Protein AF-A0A0G1EKF3-F1 (afdb_monomer_lite)

pLDDT: mean 70.72, std 18.07, range [35.22, 93.19]

Structure (mmCIF, N/CA/C/O backbone):
data_AF-A0A0G1EKF3-F1
#
_entry.id   AF-A0A0G1EKF3-F1
#
loop_
_atom_site.group_PDB
_atom_site.id
_atom_site.type_symbol
_atom_site.label_atom_id
_atom_site.label_alt_id
_atom_site.label_comp_id
_atom_site.label_asym_id
_atom_site.label_entity_id
_atom_site.label_seq_id
_atom_site.pdbx_PDB_ins_code
_atom_site.Cartn_x
_atom_site.Cartn_y
_atom_site.Cartn_z
_atom_site.occupancy
_atom_site.B_iso_or_equiv
_atom_site.auth_seq_id
_atom_site.auth_comp_id
_atom_site.auth_asym_id
_atom_site.auth_atom_id
_atom_site.pdbx_PDB_model_num
ATOM 1 N N . MET A 1 1 ? 22.898 10.299 2.313 1.00 40.16 1 MET A N 1
ATOM 2 C CA . MET A 1 1 ? 21.847 10.109 3.339 1.00 40.16 1 MET A CA 1
ATOM 3 C C . MET A 1 1 ? 21.993 8.719 3.928 1.00 40.16 1 MET A C 1
ATOM 5 O O . MET A 1 1 ? 22.080 7.746 3.192 1.00 40.16 1 MET A O 1
ATOM 9 N N . ASN A 1 2 ? 22.182 8.671 5.242 1.00 36.38 2 ASN A N 1
ATOM 10 C CA . ASN A 1 2 ? 22.815 7.573 5.966 1.00 36.38 2 ASN A CA 1
ATOM 11 C C . ASN A 1 2 ? 21.940 6.315 6.005 1.00 36.38 2 ASN A C 1
ATOM 13 O O . ASN A 1 2 ? 20.879 6.329 6.623 1.00 36.38 2 ASN A O 1
ATOM 17 N N . LYS A 1 3 ? 22.432 5.205 5.434 1.00 37.41 3 LYS A N 1
ATOM 18 C CA . LYS A 1 3 ? 21.841 3.854 5.554 1.00 37.41 3 LYS A CA 1
ATOM 19 C C . LYS A 1 3 ? 21.518 3.480 7.011 1.00 37.41 3 LYS A C 1
ATOM 21 O O . LYS A 1 3 ? 20.539 2.792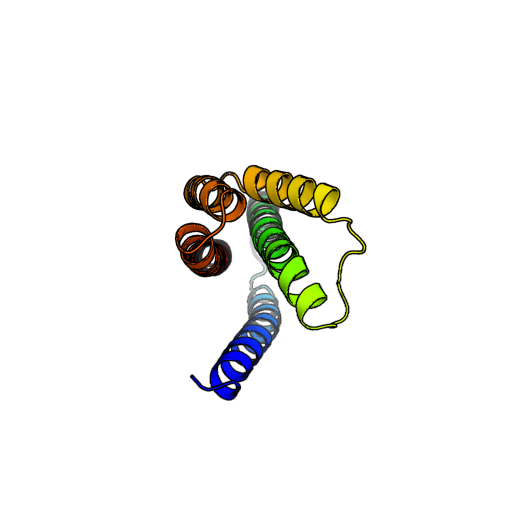 7.274 1.00 37.41 3 LYS A O 1
ATOM 26 N N . ASN A 1 4 ? 22.277 4.031 7.957 1.00 47.41 4 ASN A N 1
ATOM 27 C CA . ASN A 1 4 ? 22.088 3.836 9.393 1.00 47.41 4 ASN A CA 1
ATOM 28 C C . ASN A 1 4 ? 20.788 4.465 9.934 1.00 47.41 4 ASN A C 1
ATOM 30 O O . ASN A 1 4 ? 20.247 3.970 10.915 1.00 47.41 4 ASN A O 1
ATOM 34 N N . VAL A 1 5 ? 20.257 5.517 9.298 1.00 48.16 5 VAL A N 1
ATOM 35 C CA . VAL A 1 5 ? 19.012 6.182 9.732 1.00 48.16 5 VAL A CA 1
ATOM 36 C C . VAL A 1 5 ? 17.792 5.337 9.368 1.00 48.16 5 VAL A C 1
ATOM 38 O O . VAL A 1 5 ? 16.891 5.184 10.184 1.00 48.16 5 VAL A O 1
ATOM 41 N N . ILE A 1 6 ? 17.786 4.722 8.183 1.00 50.56 6 ILE A N 1
ATOM 42 C CA . ILE A 1 6 ? 16.678 3.866 7.728 1.00 50.56 6 ILE A CA 1
ATOM 43 C C . ILE A 1 6 ? 16.571 2.614 8.611 1.00 50.56 6 ILE A C 1
ATOM 45 O O . ILE A 1 6 ? 15.479 2.236 9.028 1.00 50.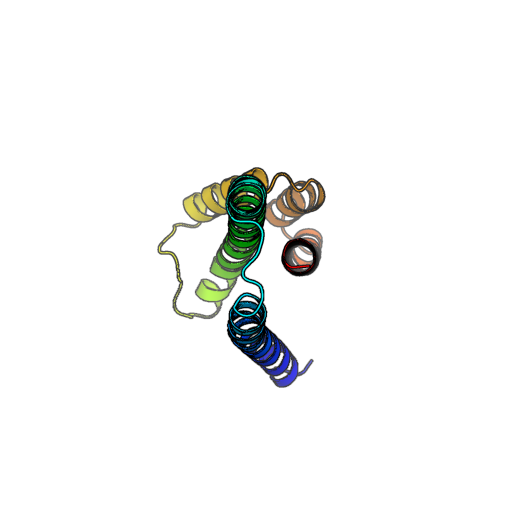56 6 ILE A O 1
ATOM 49 N N . ILE A 1 7 ? 17.713 2.013 8.959 1.00 49.78 7 ILE A N 1
ATOM 50 C CA . ILE A 1 7 ? 17.769 0.856 9.863 1.00 49.78 7 ILE A CA 1
ATOM 51 C C . ILE A 1 7 ? 17.296 1.242 11.272 1.00 49.78 7 ILE A C 1
ATOM 53 O O . ILE A 1 7 ? 16.515 0.508 11.870 1.00 49.78 7 ILE A O 1
ATOM 57 N N . ALA A 1 8 ? 17.696 2.411 11.785 1.00 45.53 8 ALA A N 1
ATOM 58 C CA . ALA A 1 8 ? 17.244 2.890 13.092 1.00 45.53 8 ALA A CA 1
ATOM 59 C C . ALA A 1 8 ? 15.719 3.094 13.146 1.00 45.53 8 ALA A C 1
ATOM 61 O O . ALA A 1 8 ? 15.086 2.696 14.121 1.00 45.53 8 ALA A O 1
ATOM 62 N N . VAL A 1 9 ? 15.112 3.639 12.086 1.00 50.00 9 VAL A N 1
ATOM 63 C CA . VAL A 1 9 ? 13.652 3.823 12.003 1.00 50.00 9 VAL A CA 1
ATOM 64 C C . VAL A 1 9 ? 12.918 2.477 11.977 1.00 50.00 9 VAL A C 1
ATOM 66 O O . VAL A 1 9 ? 11.937 2.299 12.698 1.00 50.00 9 VAL A O 1
ATOM 69 N N . LEU A 1 10 ? 13.424 1.502 11.214 1.00 51.00 10 LEU A N 1
ATOM 70 C CA . LEU A 1 10 ? 12.862 0.147 11.151 1.00 51.00 10 LEU A CA 1
ATOM 71 C C . LEU A 1 10 ? 12.918 -0.584 12.502 1.00 51.00 10 LEU A C 1
ATOM 73 O O . LEU A 1 10 ? 11.952 -1.242 12.883 1.00 51.00 10 LEU A O 1
ATOM 77 N N . VAL A 1 11 ? 14.018 -0.446 13.247 1.00 53.97 11 VAL A N 1
ATOM 78 C CA . VAL A 1 11 ? 14.173 -1.079 14.569 1.00 53.97 11 VAL A CA 1
ATOM 79 C C . VAL A 1 11 ? 13.259 -0.428 15.612 1.00 53.97 11 VAL A C 1
ATOM 81 O O . VAL A 1 11 ? 12.637 -1.134 16.404 1.00 53.97 11 VAL A O 1
ATOM 84 N N . VAL A 1 12 ? 13.113 0.900 15.589 1.00 51.22 12 VAL A N 1
ATOM 85 C CA . VAL A 1 12 ? 12.219 1.625 16.510 1.00 51.22 12 VAL A CA 1
ATOM 86 C C . VAL A 1 12 ? 10.752 1.240 16.287 1.00 51.22 12 VAL A C 1
ATOM 88 O O . VAL A 1 12 ? 10.034 1.003 17.258 1.00 51.22 12 VAL A O 1
ATOM 91 N N . LEU A 1 13 ? 10.316 1.089 15.032 1.00 54.75 13 LEU A N 1
ATOM 92 C CA . LEU A 1 13 ? 8.957 0.634 14.703 1.00 54.75 13 LEU A CA 1
ATOM 93 C C . LEU A 1 13 ? 8.659 -0.771 15.251 1.00 54.75 13 LEU A C 1
ATOM 95 O O . LEU A 1 13 ? 7.559 -1.030 15.743 1.00 54.75 13 LEU A O 1
ATOM 99 N N . LEU A 1 14 ? 9.650 -1.664 15.224 1.00 48.75 14 LEU A N 1
ATOM 100 C CA . LEU A 1 14 ? 9.496 -3.041 15.689 1.00 48.75 14 LEU A CA 1
ATOM 101 C C . LEU A 1 14 ? 9.386 -3.118 17.223 1.00 48.75 14 LEU A C 1
ATOM 103 O O . LEU A 1 14 ? 8.516 -3.819 17.735 1.00 48.75 14 LEU A O 1
ATOM 107 N N . VAL A 1 15 ? 10.171 -2.335 17.974 1.00 50.69 15 VAL A N 1
ATOM 108 C CA . VAL A 1 15 ? 10.118 -2.322 19.454 1.00 50.69 15 VAL A CA 1
ATOM 109 C C . VAL A 1 15 ? 8.803 -1.732 19.988 1.00 50.69 15 VAL A C 1
ATOM 111 O O . VAL A 1 15 ? 8.262 -2.231 20.977 1.00 50.69 15 VAL A O 1
ATOM 114 N N . ILE A 1 16 ? 8.242 -0.723 19.312 1.00 53.50 16 ILE A N 1
ATOM 115 C CA . ILE A 1 16 ? 6.960 -0.107 19.697 1.00 53.50 16 ILE A CA 1
ATOM 116 C C . ILE A 1 16 ? 5.800 -1.112 19.577 1.00 53.50 16 ILE A C 1
ATOM 118 O O . ILE A 1 16 ? 4.947 -1.164 20.464 1.00 53.50 16 ILE A O 1
ATOM 122 N N . SER A 1 17 ? 5.797 -1.964 18.544 1.00 49.56 17 SER A N 1
ATOM 123 C CA . SER A 1 17 ? 4.738 -2.969 18.346 1.00 49.56 17 SER A CA 1
ATOM 124 C C . SER A 1 17 ? 4.676 -4.044 19.442 1.00 49.56 17 SER A C 1
ATOM 126 O O . SER A 1 17 ? 3.586 -4.461 19.831 1.00 49.56 17 SER A O 1
ATOM 128 N N . VAL A 1 18 ? 5.822 -4.458 19.997 1.00 47.06 18 VAL A N 1
ATOM 129 C CA . VAL A 1 18 ? 5.876 -5.519 21.020 1.00 47.06 18 VAL A CA 1
ATOM 130 C C . VAL A 1 18 ? 5.552 -4.972 22.414 1.00 47.06 18 VAL A C 1
ATOM 132 O O . VAL A 1 18 ? 4.824 -5.610 23.174 1.00 47.06 18 VAL A O 1
ATOM 135 N N . GLY A 1 19 ? 6.030 -3.768 22.750 1.00 40.88 19 GLY A N 1
ATOM 136 C CA . GLY A 1 19 ? 5.777 -3.148 24.058 1.00 40.88 19 GLY A CA 1
ATOM 137 C C . GLY A 1 19 ? 4.304 -2.795 24.301 1.00 40.88 19 GLY A C 1
ATOM 138 O O . GLY A 1 19 ? 3.810 -2.930 25.422 1.00 40.88 19 GLY A O 1
ATOM 139 N N . PHE A 1 20 ? 3.578 -2.398 23.252 1.00 48.84 20 PHE A N 1
ATOM 140 C CA . PHE A 1 20 ? 2.172 -1.998 23.365 1.00 48.84 20 PHE A CA 1
ATOM 141 C C . PHE A 1 20 ? 1.223 -3.190 23.571 1.00 48.84 20 PHE A C 1
ATOM 143 O O . PHE A 1 20 ? 0.257 -3.085 24.328 1.00 48.84 20 PHE A O 1
ATOM 150 N N . GLY A 1 21 ? 1.532 -4.345 22.966 1.00 48.09 21 GLY A N 1
ATOM 151 C CA . GLY A 1 21 ? 0.741 -5.570 23.122 1.00 48.09 21 GLY A CA 1
ATOM 152 C C . GLY A 1 21 ? 0.757 -6.135 24.547 1.00 48.09 21 GLY A C 1
ATOM 153 O O . GLY A 1 21 ? -0.245 -6.671 25.012 1.00 48.09 21 GLY A O 1
ATOM 154 N N . VAL A 1 22 ? 1.867 -5.971 25.273 1.00 48.69 22 VAL A N 1
ATOM 155 C CA . VAL A 1 22 ? 1.999 -6.470 26.653 1.00 48.69 22 VAL A CA 1
ATOM 156 C C . VAL A 1 22 ? 1.342 -5.520 27.663 1.00 48.69 22 VAL A C 1
ATOM 158 O O . VAL A 1 22 ? 0.691 -5.971 28.607 1.00 48.69 22 VAL A O 1
ATOM 161 N N . TYR A 1 23 ? 1.458 -4.204 27.458 1.00 44.97 23 TYR A N 1
ATOM 162 C CA . TYR A 1 23 ? 0.921 -3.204 28.389 1.00 44.97 23 TYR A CA 1
ATOM 163 C C . TYR A 1 23 ? -0.618 -3.152 28.403 1.00 44.97 23 TYR A C 1
ATOM 165 O O . TYR A 1 23 ? -1.222 -2.996 29.467 1.00 44.97 23 TYR A O 1
ATOM 173 N N . SER A 1 24 ? -1.273 -3.323 27.250 1.00 51.97 24 SER A N 1
ATOM 174 C CA . SER A 1 24 ? -2.741 -3.302 27.161 1.00 51.97 24 SER A CA 1
ATOM 175 C C . SER A 1 24 ? -3.389 -4.513 27.844 1.00 51.97 24 SER A C 1
ATOM 177 O O . SER A 1 24 ? -4.403 -4.365 28.526 1.00 51.97 24 SER A O 1
ATOM 179 N N . PHE A 1 25 ? -2.766 -5.691 27.754 1.00 49.00 25 PHE A N 1
ATOM 180 C CA . PHE A 1 25 ? -3.286 -6.926 28.347 1.00 49.00 25 PHE A CA 1
ATOM 181 C C . PHE A 1 25 ? -3.279 -6.893 29.886 1.00 49.00 25 PHE A C 1
ATOM 183 O O . PHE A 1 25 ? -4.153 -7.463 30.538 1.00 49.00 25 PHE A O 1
ATOM 190 N N . GLN A 1 26 ? -2.324 -6.178 30.489 1.00 44.53 26 GLN A N 1
ATOM 191 C CA . GLN A 1 26 ? -2.163 -6.126 31.944 1.00 44.53 26 GLN A CA 1
ATOM 192 C C . GLN A 1 26 ? -3.151 -5.169 32.641 1.00 44.53 26 GLN A C 1
ATOM 194 O O . GLN A 1 26 ? -3.409 -5.316 33.836 1.00 44.53 26 GLN A O 1
ATOM 199 N N . LYS A 1 27 ? -3.733 -4.200 31.918 1.00 47.97 27 LYS A N 1
ATOM 200 C CA . LYS A 1 27 ? -4.659 -3.201 32.487 1.00 47.97 27 LYS A CA 1
ATOM 201 C C . LYS A 1 27 ? -6.103 -3.717 32.612 1.00 47.97 27 LYS A C 1
ATOM 203 O O . LYS A 1 27 ? -6.841 -3.242 33.472 1.00 47.97 27 LYS A O 1
ATOM 208 N N . SER A 1 28 ? -6.486 -4.719 31.818 1.00 48.66 28 SER A N 1
ATOM 209 C CA . SER A 1 28 ? -7.873 -5.208 31.714 1.00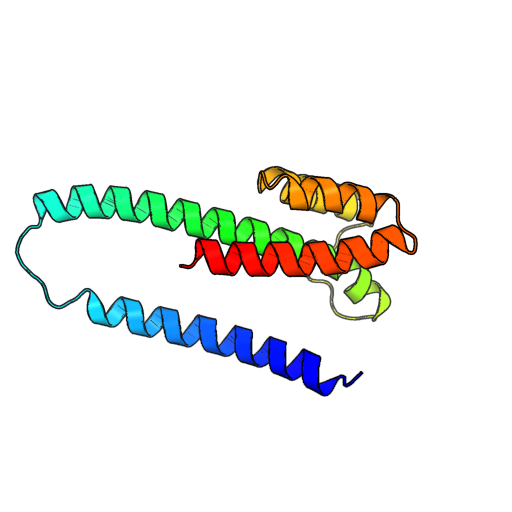 48.66 28 SER A CA 1
ATOM 210 C C . SER A 1 28 ? -8.304 -6.223 32.785 1.00 48.66 28 SER A C 1
ATOM 212 O O . SER A 1 28 ? -9.461 -6.626 32.806 1.00 48.66 28 SER A O 1
ATOM 214 N N . THR A 1 29 ? -7.428 -6.641 33.704 1.00 47.25 29 THR A N 1
ATOM 215 C CA . THR A 1 29 ? -7.728 -7.721 34.671 1.00 47.25 29 THR A CA 1
ATOM 216 C C . THR A 1 29 ? -8.186 -7.259 36.062 1.00 47.25 29 THR A C 1
ATOM 218 O O . THR A 1 29 ? -8.405 -8.100 36.930 1.00 47.25 29 THR A O 1
ATOM 221 N N . LYS A 1 30 ? -8.371 -5.953 36.316 1.00 42.53 30 LYS A N 1
ATOM 222 C CA . LYS A 1 30 ? -8.649 -5.419 37.674 1.00 42.53 30 LYS A CA 1
ATOM 223 C C . LYS A 1 30 ? -10.060 -4.855 37.938 1.00 42.53 30 LYS A C 1
ATOM 225 O O . LYS A 1 30 ? -10.212 -4.049 38.849 1.00 42.53 30 LYS A O 1
ATOM 230 N N . GLY A 1 31 ? -11.104 -5.266 37.215 1.00 40.59 31 GLY A N 1
ATOM 231 C CA . GLY A 1 31 ? -12.449 -4.691 37.409 1.00 40.59 31 GLY A CA 1
ATOM 232 C C . GLY A 1 31 ? -13.615 -5.662 37.241 1.00 40.59 31 GLY A C 1
ATOM 233 O O . GLY A 1 31 ? -14.348 -5.580 36.262 1.00 40.59 31 GLY A O 1
ATOM 234 N N . THR A 1 32 ? -13.811 -6.564 38.202 1.00 47.94 32 THR A N 1
ATOM 235 C CA . THR A 1 32 ? -15.016 -7.400 38.355 1.00 47.94 32 THR A CA 1
ATOM 236 C C . THR A 1 32 ? -16.208 -6.554 38.818 1.00 47.94 32 THR A C 1
ATOM 238 O O . THR A 1 32 ? -16.212 -6.111 39.966 1.00 47.94 32 THR A O 1
ATOM 241 N N . GLY A 1 33 ? -17.219 -6.335 37.962 1.00 41.50 33 GLY A N 1
ATOM 242 C CA . GLY A 1 33 ? -18.440 -5.632 38.391 1.00 41.50 33 GLY A CA 1
ATOM 243 C C . GLY A 1 33 ? -19.623 -5.469 37.421 1.00 41.50 33 GLY A C 1
ATOM 244 O O . GLY A 1 33 ? -20.662 -5.007 37.880 1.00 41.50 33 GLY A O 1
ATOM 245 N N . SER A 1 34 ? -19.557 -5.814 36.126 1.00 43.94 34 SER A N 1
ATOM 246 C CA . SER A 1 34 ? -20.681 -5.498 35.211 1.00 43.94 34 SER A CA 1
ATOM 247 C C . SER A 1 34 ? -20.814 -6.424 33.998 1.00 43.94 34 SER A C 1
ATOM 249 O O . SER A 1 34 ? -21.027 -5.973 32.875 1.00 43.94 34 SER A O 1
ATOM 251 N N . SER A 1 35 ? -20.750 -7.737 34.224 1.00 44.94 35 SER A N 1
ATOM 252 C CA . SER A 1 35 ? -20.610 -8.747 33.170 1.00 44.94 35 SER A CA 1
ATOM 253 C C . SER A 1 35 ? -21.644 -8.697 32.035 1.00 44.94 35 SER A C 1
ATOM 255 O O . SER A 1 35 ? -21.295 -9.051 30.932 1.00 44.94 35 SER A O 1
ATOM 257 N N . GLN A 1 36 ? -22.883 -8.229 32.182 1.00 35.22 36 GLN A N 1
ATOM 258 C CA . GLN A 1 36 ? -23.814 -8.269 31.033 1.00 35.22 36 GLN A CA 1
ATOM 259 C C . GLN A 1 36 ? -23.748 -7.028 30.125 1.00 35.22 36 GLN A C 1
ATOM 261 O O . GLN A 1 36 ? -23.832 -7.152 28.906 1.00 35.22 36 GLN A O 1
ATOM 266 N N . ALA A 1 37 ? -23.499 -5.847 30.699 1.00 39.91 37 ALA A N 1
ATOM 267 C CA . ALA A 1 37 ? -23.208 -4.639 29.926 1.00 39.91 37 ALA A CA 1
ATOM 268 C C . ALA A 1 37 ? -21.784 -4.689 29.356 1.00 39.91 37 ALA A C 1
ATOM 270 O O . ALA A 1 37 ? -21.588 -4.381 28.189 1.00 39.91 37 ALA A O 1
ATOM 271 N N . GLN A 1 38 ? -20.808 -5.183 30.130 1.00 40.19 38 GLN A N 1
ATOM 272 C CA . GLN A 1 38 ? -19.442 -5.399 29.652 1.00 40.19 38 GLN A CA 1
ATOM 273 C C . GLN A 1 38 ? -19.374 -6.363 28.473 1.00 40.19 38 GLN A C 1
ATOM 275 O O . GLN A 1 38 ? -18.506 -6.173 27.640 1.00 40.19 38 GLN A O 1
ATOM 280 N N . PHE A 1 39 ? -20.239 -7.376 28.367 1.00 36.16 39 PHE A N 1
ATOM 281 C CA . PHE A 1 39 ? -20.182 -8.306 27.234 1.00 36.16 39 PHE A CA 1
ATOM 282 C C . PHE A 1 39 ? -20.717 -7.686 25.941 1.00 36.16 39 PHE A C 1
ATOM 284 O O . PHE A 1 39 ? -20.064 -7.841 24.918 1.00 36.16 39 PHE A O 1
ATOM 291 N N . ALA A 1 40 ? -21.823 -6.934 25.980 1.00 41.56 40 ALA A N 1
ATOM 292 C CA . ALA A 1 40 ? -22.321 -6.224 24.797 1.00 41.56 40 ALA A CA 1
ATOM 293 C C . ALA A 1 40 ? -21.343 -5.126 24.347 1.00 41.56 40 ALA A C 1
ATOM 295 O O . ALA A 1 40 ? -21.022 -5.025 23.165 1.00 41.56 40 ALA A O 1
ATOM 296 N N . THR A 1 41 ? -20.790 -4.361 25.296 1.00 49.97 41 THR A N 1
ATOM 297 C CA . THR A 1 41 ? -19.730 -3.392 24.995 1.00 49.97 41 THR A CA 1
ATOM 298 C C . THR A 1 41 ? -18.458 -4.096 24.520 1.00 49.97 41 THR A C 1
ATOM 300 O O . THR A 1 41 ? -17.823 -3.612 23.599 1.00 49.97 41 THR A O 1
ATOM 303 N N . SER A 1 42 ? -18.107 -5.266 25.064 1.00 53.16 42 SER A N 1
ATOM 304 C CA . SER A 1 42 ? -16.913 -6.024 24.663 1.00 53.16 42 SER A CA 1
ATOM 305 C C . SER A 1 42 ? -17.058 -6.698 23.299 1.00 53.16 42 SER A C 1
ATOM 307 O O . SER A 1 42 ? -16.066 -6.791 22.586 1.00 53.16 42 SER A O 1
ATOM 309 N N . GLU A 1 43 ? -18.247 -7.158 22.901 1.00 54.47 43 GLU A N 1
ATOM 310 C CA . GLU A 1 43 ? -18.499 -7.650 21.539 1.00 54.47 43 GLU A CA 1
ATOM 311 C C . GLU A 1 43 ? -18.424 -6.509 20.526 1.00 54.47 43 GLU A C 1
ATOM 313 O O . GLU A 1 43 ? -17.720 -6.630 19.527 1.00 54.47 43 GLU A O 1
ATOM 318 N N . GLN A 1 44 ? -19.031 -5.363 20.832 1.00 56.66 44 GLN A N 1
ATOM 319 C CA . GLN A 1 44 ? -18.967 -4.187 19.969 1.00 56.66 44 GLN A CA 1
ATOM 320 C C . GLN A 1 44 ? -17.544 -3.598 19.896 1.00 56.66 44 GLN A C 1
ATOM 322 O O . GLN A 1 44 ? -17.067 -3.230 18.825 1.00 56.66 44 GLN A O 1
ATOM 327 N N . GLU A 1 45 ? -16.813 -3.570 21.012 1.00 58.41 45 GLU A N 1
ATOM 328 C CA . GLU A 1 45 ? -15.396 -3.196 21.051 1.00 58.41 45 GLU A CA 1
ATOM 329 C C . GLU A 1 45 ? -14.522 -4.201 20.292 1.00 58.41 45 GLU A C 1
ATOM 331 O O . GLU A 1 45 ? -13.580 -3.786 19.622 1.00 58.41 45 GLU A O 1
ATOM 336 N N . LYS A 1 46 ? -14.825 -5.506 20.344 1.00 55.91 46 LYS A N 1
ATOM 337 C CA . LYS A 1 46 ? -14.125 -6.525 19.546 1.00 55.91 46 LYS A CA 1
ATOM 338 C C . LYS A 1 46 ? -14.349 -6.325 18.058 1.00 55.91 46 LYS A C 1
ATOM 340 O O . LYS A 1 46 ? -13.384 -6.428 17.313 1.00 55.91 46 LYS A O 1
ATOM 345 N N . GLU A 1 47 ? -15.571 -6.030 17.627 1.00 67.94 47 GLU A N 1
ATOM 346 C CA . GLU A 1 47 ? -15.865 -5.745 16.220 1.00 67.94 47 GLU A CA 1
ATOM 347 C C . GLU A 1 47 ? -15.114 -4.499 15.741 1.00 67.94 47 GLU A C 1
ATOM 349 O O . GLU A 1 47 ? -14.440 -4.545 14.715 1.00 67.94 47 GLU A O 1
ATOM 354 N N . VAL A 1 48 ? -15.128 -3.420 16.531 1.00 68.50 48 VAL A N 1
ATOM 355 C CA . VAL A 1 48 ? -14.384 -2.189 16.218 1.00 68.50 48 VAL A CA 1
ATOM 356 C C . VAL A 1 48 ? -12.872 -2.435 16.198 1.00 68.50 48 VAL A C 1
ATOM 358 O O . VAL A 1 48 ? -12.168 -1.932 15.322 1.00 68.50 48 VAL A O 1
ATOM 361 N N . LEU A 1 49 ? -12.341 -3.213 17.145 1.00 67.06 49 LEU A N 1
ATOM 362 C CA . LEU A 1 49 ? -10.923 -3.576 17.178 1.00 67.06 49 LEU A CA 1
ATOM 363 C C . LEU A 1 49 ? -10.542 -4.482 16.006 1.00 67.06 49 LEU A C 1
ATOM 365 O O . LEU A 1 49 ? -9.478 -4.285 15.426 1.00 67.06 49 LEU A O 1
ATOM 369 N N . GLN A 1 50 ? -11.395 -5.435 15.632 1.00 69.38 50 GLN A N 1
ATOM 370 C CA . GLN A 1 50 ? -11.174 -6.308 14.485 1.00 69.38 50 GLN A CA 1
ATOM 371 C C . GLN A 1 50 ? -11.181 -5.501 13.185 1.00 69.38 50 GLN A C 1
ATOM 373 O O . GLN A 1 50 ? -10.269 -5.654 12.381 1.00 69.38 50 GLN A O 1
ATOM 378 N N . GLU A 1 51 ? -12.121 -4.569 13.019 1.00 74.06 51 GLU A N 1
ATOM 379 C CA . GLU A 1 51 ? -12.160 -3.674 11.860 1.00 74.06 51 GLU A CA 1
ATOM 380 C C . GLU A 1 51 ? -10.900 -2.798 11.783 1.00 74.06 51 GLU A C 1
ATOM 382 O O . GLU A 1 51 ? -10.294 -2.655 10.716 1.00 74.06 51 GLU A O 1
ATOM 387 N N . LYS A 1 52 ? -10.450 -2.248 12.920 1.00 68.44 52 LYS A N 1
ATOM 388 C CA . LYS A 1 52 ? -9.180 -1.513 13.006 1.00 68.44 52 LYS A CA 1
ATOM 389 C C . LYS A 1 52 ? -7.995 -2.401 12.615 1.00 68.44 52 LYS A C 1
ATOM 391 O O . LYS A 1 52 ? -7.161 -1.983 11.813 1.00 68.44 52 LYS A O 1
ATOM 396 N N . ILE A 1 53 ? -7.919 -3.625 13.134 1.00 72.19 53 ILE A N 1
ATOM 397 C CA . ILE A 1 53 ? -6.852 -4.579 12.802 1.00 72.19 53 ILE A CA 1
ATOM 398 C C . ILE A 1 53 ? -6.869 -4.903 11.308 1.00 72.19 53 ILE A C 1
ATOM 400 O O . ILE A 1 53 ? -5.833 -4.786 10.657 1.00 72.19 53 ILE A O 1
ATOM 404 N N . ASP A 1 54 ? -8.026 -5.234 10.742 1.00 75.06 54 ASP A N 1
ATOM 405 C CA . ASP A 1 54 ? -8.169 -5.595 9.331 1.00 75.06 54 ASP A CA 1
ATOM 406 C C . ASP A 1 54 ? -7.769 -4.435 8.416 1.00 75.06 54 ASP A C 1
ATOM 408 O O . ASP A 1 54 ? -7.040 -4.617 7.435 1.00 75.06 54 ASP A O 1
ATOM 412 N N . LYS A 1 55 ? -8.167 -3.211 8.777 1.00 77.62 55 LYS A N 1
ATOM 413 C CA . LYS A 1 55 ? -7.779 -2.003 8.048 1.00 77.62 55 LYS A CA 1
ATOM 414 C C . LYS A 1 55 ? -6.275 -1.745 8.148 1.00 77.62 55 LYS A C 1
ATOM 416 O O . LYS A 1 55 ? -5.632 -1.482 7.132 1.00 77.62 55 LYS A O 1
ATOM 421 N N . GLY A 1 56 ? -5.695 -1.866 9.343 1.00 75.25 56 GLY A N 1
ATOM 422 C CA . GLY A 1 56 ? -4.252 -1.742 9.562 1.00 75.25 56 GLY A CA 1
ATOM 423 C C . GLY A 1 56 ? -3.446 -2.784 8.779 1.00 75.25 56 GLY A C 1
ATOM 424 O O . GLY A 1 56 ? -2.448 -2.448 8.140 1.00 75.25 56 GLY A O 1
ATOM 425 N N . LEU A 1 57 ? -3.919 -4.032 8.747 1.00 80.75 57 LEU A N 1
ATOM 426 C CA . LEU A 1 57 ? -3.331 -5.115 7.960 1.00 80.75 57 LEU A CA 1
ATOM 427 C C . LEU A 1 57 ? -3.414 -4.837 6.457 1.00 80.75 57 LEU A C 1
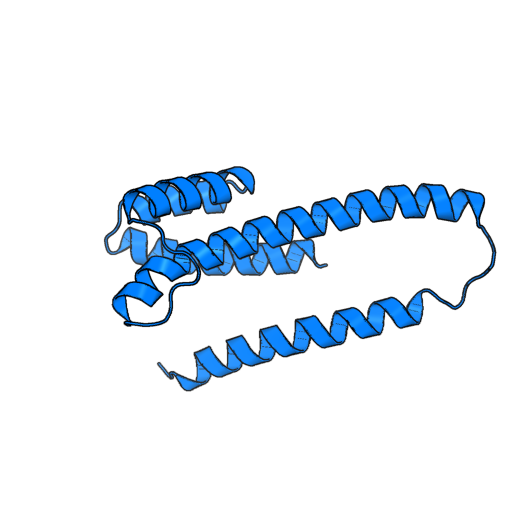ATOM 429 O O . LEU A 1 57 ? -2.456 -5.119 5.738 1.00 80.75 57 LEU A O 1
ATOM 433 N N . ALA A 1 58 ? -4.510 -4.251 5.970 1.00 82.31 58 ALA A N 1
ATOM 434 C CA . ALA A 1 58 ? -4.641 -3.872 4.565 1.00 82.31 58 ALA A CA 1
ATOM 435 C C . ALA A 1 58 ? -3.623 -2.786 4.167 1.00 82.31 58 ALA A C 1
ATOM 437 O O . ALA A 1 58 ? -2.949 -2.927 3.141 1.00 82.31 58 ALA A O 1
ATOM 438 N N . TYR A 1 59 ? -3.433 -1.757 5.005 1.00 82.06 59 TYR A N 1
ATOM 439 C CA . TYR A 1 59 ? -2.370 -0.764 4.806 1.00 82.06 59 TYR A CA 1
ATOM 440 C C . TYR A 1 59 ? -0.981 -1.419 4.805 1.00 82.06 59 TYR A C 1
ATOM 442 O O . TYR A 1 59 ? -0.192 -1.181 3.889 1.00 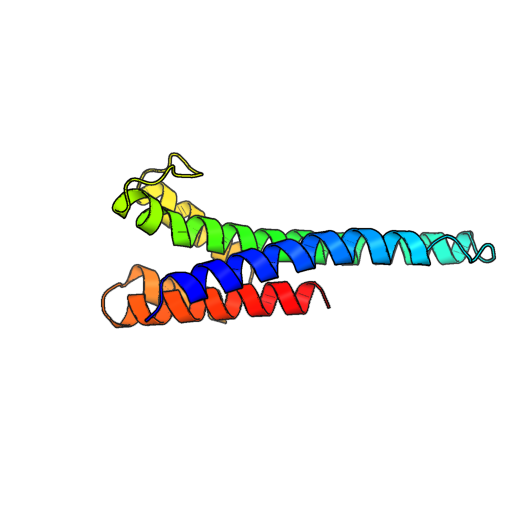82.06 59 TYR A O 1
ATOM 450 N N . ALA A 1 60 ? -0.690 -2.294 5.770 1.00 82.94 60 ALA A N 1
ATOM 451 C CA . ALA A 1 60 ? 0.592 -2.996 5.846 1.00 82.94 60 ALA A CA 1
ATOM 452 C C . ALA A 1 60 ? 0.840 -3.891 4.620 1.00 82.94 60 ALA A C 1
ATOM 454 O O . ALA A 1 60 ? 1.934 -3.888 4.058 1.00 82.94 60 ALA A O 1
ATOM 455 N N . LYS A 1 61 ? -0.185 -4.606 4.141 1.00 85.75 61 LYS A N 1
ATOM 456 C CA . LYS A 1 61 ? -0.087 -5.436 2.935 1.00 85.75 61 LYS A CA 1
ATOM 457 C C . LYS A 1 61 ? 0.172 -4.589 1.686 1.00 85.75 61 LYS A C 1
ATOM 459 O O . LYS A 1 61 ? 0.944 -5.008 0.826 1.00 85.75 61 LYS A O 1
ATOM 464 N N . SER A 1 62 ? -0.433 -3.402 1.588 1.00 87.94 62 SER A N 1
ATOM 465 C CA . SER A 1 62 ? -0.172 -2.477 0.476 1.00 87.94 62 SER A CA 1
ATOM 466 C C . SER A 1 62 ? 1.289 -2.010 0.456 1.00 87.94 62 SER A C 1
ATOM 468 O O . SER A 1 62 ? 1.908 -1.991 -0.604 1.00 87.94 62 SER A O 1
ATOM 470 N N . LEU A 1 63 ? 1.870 -1.733 1.630 1.00 87.00 63 LEU A N 1
ATOM 471 C CA . LEU A 1 63 ? 3.285 -1.387 1.781 1.00 87.00 63 LEU A CA 1
ATOM 472 C C . LEU A 1 63 ? 4.203 -2.552 1.413 1.00 87.00 63 LEU A C 1
ATOM 474 O O . LEU A 1 63 ? 5.151 -2.368 0.658 1.00 87.00 63 LEU A O 1
ATOM 478 N N . ASP A 1 64 ? 3.913 -3.755 1.912 1.00 85.62 64 ASP A N 1
ATOM 479 C CA . ASP A 1 64 ? 4.692 -4.951 1.584 1.00 85.62 64 ASP A CA 1
ATOM 480 C C . ASP A 1 64 ? 4.759 -5.175 0.070 1.00 85.62 64 ASP A C 1
ATOM 482 O O . ASP A 1 64 ? 5.837 -5.426 -0.469 1.00 85.62 64 ASP A O 1
ATOM 486 N N . LEU A 1 65 ? 3.618 -5.047 -0.615 1.00 87.56 65 LEU A N 1
ATOM 487 C CA . LEU A 1 65 ? 3.549 -5.158 -2.069 1.00 87.56 65 LEU A CA 1
ATOM 488 C C . LEU A 1 65 ? 4.317 -4.025 -2.750 1.00 87.56 65 LEU A C 1
ATOM 490 O O . LEU A 1 65 ? 5.057 -4.296 -3.688 1.00 87.56 65 LEU A O 1
ATOM 494 N N . LEU A 1 66 ? 4.227 -2.784 -2.269 1.00 87.75 66 LEU A N 1
ATOM 495 C CA . LEU A 1 66 ? 4.995 -1.665 -2.825 1.00 87.75 66 LEU A CA 1
ATOM 496 C C . LEU A 1 66 ? 6.516 -1.911 -2.783 1.00 87.75 66 LEU A C 1
ATOM 498 O O . LEU A 1 66 ? 7.231 -1.493 -3.691 1.00 87.75 66 LEU A O 1
ATOM 502 N N . TYR A 1 67 ? 7.018 -2.623 -1.770 1.00 84.19 67 TYR A N 1
ATOM 503 C CA . TYR A 1 67 ? 8.444 -2.944 -1.646 1.00 84.19 67 TYR A CA 1
ATOM 504 C C . TYR A 1 67 ? 8.917 -4.120 -2.513 1.00 84.19 67 TYR A C 1
ATOM 506 O O . TYR A 1 67 ? 10.128 -4.291 -2.671 1.00 84.19 67 TYR A O 1
ATOM 514 N N . GLU A 1 68 ? 8.022 -4.938 -3.070 1.00 82.69 68 GLU A N 1
ATOM 515 C CA . GLU A 1 68 ? 8.404 -6.133 -3.840 1.00 82.69 68 GLU A CA 1
ATOM 516 C C . GLU A 1 68 ? 9.330 -5.842 -5.034 1.00 82.69 68 GLU A C 1
ATOM 518 O O . GLU A 1 68 ? 10.389 -6.474 -5.131 1.00 82.69 68 GLU A O 1
ATOM 523 N N . PRO A 1 69 ? 9.042 -4.855 -5.907 1.00 79.69 69 PRO A N 1
ATOM 524 C CA . PRO A 1 69 ? 9.930 -4.528 -7.020 1.00 79.69 69 PRO A CA 1
ATOM 525 C C . PRO A 1 69 ? 11.327 -4.109 -6.547 1.00 79.69 69 PRO A C 1
ATOM 527 O O . PRO A 1 69 ? 12.330 -4.528 -7.123 1.00 79.69 69 PRO A O 1
ATOM 530 N N . MET A 1 70 ? 11.409 -3.341 -5.454 1.00 76.19 70 MET A N 1
ATOM 531 C CA . MET A 1 70 ? 12.688 -2.934 -4.865 1.00 76.19 70 MET A CA 1
ATOM 532 C C . MET A 1 70 ? 13.474 -4.133 -4.323 1.00 76.19 70 MET A C 1
ATOM 534 O O . MET A 1 70 ? 14.688 -4.197 -4.505 1.00 76.19 70 MET A O 1
ATOM 538 N N . ARG A 1 71 ? 12.806 -5.102 -3.682 1.00 77.50 71 ARG A N 1
ATOM 539 C CA . ARG A 1 71 ? 13.457 -6.332 -3.200 1.00 77.50 71 ARG A CA 1
ATOM 540 C C . ARG A 1 71 ? 14.038 -7.139 -4.355 1.00 77.50 71 ARG A C 1
ATOM 542 O O . ARG A 1 71 ? 15.205 -7.518 -4.275 1.00 77.50 71 ARG A O 1
ATOM 549 N N . LYS A 1 72 ? 13.273 -7.318 -5.440 1.00 75.56 72 LYS A N 1
ATOM 550 C CA . LYS A 1 72 ? 13.751 -7.973 -6.670 1.00 75.56 72 LYS A CA 1
ATOM 551 C C . LYS A 1 72 ? 14.980 -7.267 -7.243 1.00 75.56 72 LYS A C 1
ATOM 553 O O . LYS A 1 72 ? 15.985 -7.917 -7.497 1.00 75.56 72 LYS A O 1
ATOM 558 N N . GLN A 1 73 ? 14.928 -5.942 -7.392 1.00 76.44 73 GLN A N 1
ATOM 559 C CA . GLN A 1 73 ? 16.048 -5.151 -7.923 1.00 76.44 73 GLN A CA 1
ATOM 560 C C . GLN A 1 73 ? 17.308 -5.230 -7.051 1.00 76.44 73 GLN A C 1
ATOM 562 O O . GLN A 1 73 ? 18.422 -5.167 -7.563 1.00 76.44 73 GLN A O 1
ATOM 567 N N . MET A 1 74 ? 17.144 -5.378 -5.735 1.00 73.88 74 MET A N 1
ATOM 568 C CA . MET A 1 74 ? 18.252 -5.525 -4.791 1.00 73.88 74 MET A CA 1
ATOM 569 C C . MET A 1 74 ? 18.728 -6.976 -4.616 1.00 73.88 74 MET A C 1
ATOM 571 O O . MET A 1 74 ? 19.575 -7.221 -3.758 1.00 73.88 74 MET A O 1
ATOM 575 N N . ASN A 1 75 ? 18.203 -7.937 -5.390 1.00 79.50 75 ASN A N 1
ATOM 576 C CA . ASN A 1 75 ? 18.441 -9.375 -5.204 1.00 79.50 75 ASN A CA 1
ATOM 577 C C . ASN A 1 75 ? 18.187 -9.846 -3.756 1.00 79.50 75 ASN A C 1
ATOM 579 O O . ASN A 1 75 ? 18.870 -10.730 -3.240 1.00 79.50 75 ASN A O 1
ATOM 583 N N . LEU A 1 76 ? 17.207 -9.237 -3.085 1.00 77.50 76 LEU A N 1
ATOM 584 C CA . LEU A 1 76 ? 16.743 -9.657 -1.768 1.00 77.50 76 LEU A CA 1
ATOM 585 C C . LEU A 1 76 ? 15.623 -10.685 -1.914 1.00 77.50 76 LEU A C 1
ATOM 587 O O . LEU A 1 76 ? 14.874 -10.675 -2.890 1.00 77.50 76 LEU A O 1
ATOM 591 N N . THR A 1 77 ? 15.463 -11.532 -0.899 1.00 79.94 77 THR A N 1
ATOM 592 C CA . THR A 1 77 ? 14.349 -12.478 -0.839 1.00 79.94 77 THR A CA 1
ATOM 593 C C . THR A 1 77 ? 13.016 -11.732 -0.893 1.00 79.94 77 THR A C 1
ATOM 595 O O . THR A 1 77 ? 12.695 -10.912 -0.020 1.00 79.94 77 THR A O 1
ATOM 598 N N . THR A 1 78 ? 12.238 -12.027 -1.929 1.00 76.69 78 THR A N 1
ATOM 599 C CA . THR A 1 78 ? 10.869 -11.543 -2.086 1.00 76.69 78 THR A CA 1
ATOM 600 C C . THR A 1 78 ? 9.947 -12.297 -1.137 1.00 76.69 78 THR A C 1
ATOM 602 O O . THR A 1 78 ? 10.148 -13.480 -0.855 1.00 76.69 78 THR A O 1
ATOM 605 N N . LYS A 1 79 ? 8.944 -11.608 -0.594 1.00 76.75 79 LYS A N 1
ATOM 606 C CA . LYS A 1 79 ? 7.927 -12.233 0.260 1.00 76.75 79 LYS A CA 1
ATOM 607 C C . LYS A 1 79 ? 6.878 -12.933 -0.600 1.00 76.75 79 LYS A C 1
ATOM 609 O O . LYS A 1 79 ? 6.346 -13.964 -0.196 1.00 76.75 79 LYS A O 1
ATOM 614 N N . TYR A 1 80 ? 6.616 -12.391 -1.786 1.00 78.81 80 TYR A N 1
ATOM 615 C CA . TYR A 1 80 ? 5.698 -12.961 -2.760 1.00 78.81 80 TYR A CA 1
ATOM 616 C C . TYR A 1 80 ? 6.444 -13.417 -4.022 1.00 78.81 80 TYR A C 1
ATOM 618 O O . TYR A 1 80 ? 7.377 -12.767 -4.493 1.00 78.81 80 TYR A O 1
ATOM 626 N N . SER A 1 81 ? 6.019 -14.541 -4.597 1.00 82.06 81 SER A N 1
ATOM 627 C CA . SER A 1 81 ? 6.501 -15.020 -5.898 1.00 82.06 81 SER A CA 1
ATOM 628 C C . SER A 1 81 ? 5.512 -14.593 -6.986 1.00 82.06 81 SER A C 1
ATOM 630 O O . SER A 1 81 ? 4.810 -15.416 -7.560 1.00 82.06 81 SER A O 1
ATOM 632 N N . LEU A 1 82 ? 5.381 -13.278 -7.186 1.00 84.19 82 LEU A N 1
ATOM 633 C CA . LEU A 1 82 ? 4.474 -12.697 -8.182 1.00 84.19 82 LEU A CA 1
ATOM 634 C C . LEU A 1 82 ? 5.266 -12.254 -9.410 1.00 84.19 82 LEU A C 1
ATOM 636 O O . LEU A 1 82 ? 6.334 -11.643 -9.283 1.00 84.19 82 LEU A O 1
ATOM 640 N N . THR A 1 83 ? 4.724 -12.505 -10.599 1.00 87.50 83 THR A N 1
ATOM 641 C CA . THR A 1 83 ? 5.155 -11.810 -11.820 1.00 87.50 83 THR A CA 1
ATOM 642 C C . THR A 1 83 ? 4.833 -10.319 -11.720 1.00 87.50 83 THR A C 1
ATOM 644 O O . THR A 1 83 ? 4.070 -9.891 -10.855 1.00 87.50 83 THR A O 1
ATOM 647 N N . ASP A 1 84 ? 5.400 -9.495 -12.599 1.00 82.06 84 ASP A N 1
ATOM 648 C CA . ASP A 1 84 ? 5.175 -8.046 -12.530 1.00 82.06 84 ASP A CA 1
ATOM 649 C C . ASP A 1 84 ? 3.705 -7.679 -12.803 1.00 82.06 84 ASP A C 1
ATOM 651 O O . ASP A 1 84 ? 3.158 -6.790 -12.157 1.00 82.06 84 ASP A O 1
ATOM 655 N N . VAL A 1 85 ? 3.021 -8.424 -13.679 1.00 86.94 85 VAL A N 1
ATOM 656 C CA . VAL A 1 85 ? 1.586 -8.236 -13.961 1.00 86.94 85 VAL A CA 1
ATOM 657 C C . VAL A 1 85 ? 0.725 -8.626 -12.757 1.00 86.94 85 VAL A C 1
ATOM 659 O O . VAL A 1 85 ? -0.195 -7.896 -12.381 1.00 86.94 85 VAL A O 1
ATOM 662 N N . GLU A 1 86 ? 1.026 -9.759 -12.120 1.00 89.44 86 GLU A N 1
ATOM 663 C CA . GLU A 1 86 ? 0.318 -10.199 -10.913 1.00 89.44 86 GLU A CA 1
ATOM 664 C C . GLU A 1 86 ? 0.574 -9.256 -9.738 1.00 89.44 86 GLU A C 1
ATOM 666 O O . GLU A 1 86 ? -0.343 -8.966 -8.971 1.00 89.44 86 GLU A O 1
ATOM 671 N N . TRP A 1 87 ? 1.795 -8.733 -9.628 1.00 90.94 87 TRP A N 1
ATOM 672 C CA . TRP A 1 87 ? 2.147 -7.719 -8.647 1.00 90.94 87 TRP A CA 1
ATOM 673 C C . TRP A 1 87 ? 1.316 -6.448 -8.835 1.00 90.94 87 TRP A C 1
ATOM 675 O O . TRP A 1 87 ? 0.675 -6.018 -7.877 1.00 90.94 87 TRP A O 1
ATOM 685 N N . VAL A 1 88 ? 1.255 -5.881 -10.049 1.00 88.81 88 VAL A N 1
ATOM 686 C CA . VAL A 1 88 ? 0.436 -4.684 -10.333 1.00 88.81 88 VAL A CA 1
ATOM 687 C C . VAL A 1 88 ? -1.026 -4.930 -9.963 1.00 88.81 88 VAL A C 1
ATOM 689 O O . VAL A 1 88 ? -1.663 -4.081 -9.331 1.00 88.81 88 VAL A O 1
ATOM 692 N N . SER A 1 89 ? -1.556 -6.095 -10.342 1.00 92.00 89 SER A N 1
ATOM 693 C CA . SER A 1 89 ? -2.936 -6.488 -10.058 1.00 92.00 89 SER A CA 1
ATOM 694 C C . SER A 1 89 ? -3.206 -6.562 -8.553 1.00 92.00 89 SER A C 1
ATOM 696 O O . SER A 1 89 ? -4.125 -5.909 -8.052 1.00 92.00 89 SER A O 1
ATOM 698 N N . GLU A 1 90 ? -2.379 -7.299 -7.807 1.00 91.50 90 GLU A N 1
ATOM 699 C CA . GLU A 1 90 ? -2.569 -7.494 -6.369 1.00 91.50 90 GLU A CA 1
ATOM 700 C C . GLU A 1 90 ? -2.313 -6.198 -5.590 1.00 91.50 90 GLU A C 1
ATOM 702 O O . GLU A 1 90 ? -3.087 -5.857 -4.695 1.00 91.50 90 GLU A O 1
ATOM 707 N N . PHE A 1 91 ? -1.294 -5.420 -5.963 1.00 91.00 91 PHE A N 1
ATOM 708 C CA . PHE A 1 91 ? -1.017 -4.119 -5.356 1.00 91.00 91 PHE A CA 1
ATOM 709 C C . PHE A 1 91 ? -2.178 -3.142 -5.568 1.00 91.00 91 PHE A C 1
ATOM 711 O O . PHE A 1 91 ? -2.633 -2.502 -4.615 1.00 91.00 91 PHE A O 1
ATOM 718 N N . SER A 1 92 ? -2.740 -3.095 -6.778 1.00 93.00 92 SER A N 1
ATOM 719 C CA . SER A 1 92 ? -3.910 -2.265 -7.076 1.00 93.00 92 SER A CA 1
ATOM 720 C C . SER A 1 92 ? -5.149 -2.711 -6.306 1.00 93.00 92 SER A C 1
ATOM 722 O O . SER A 1 92 ? -5.880 -1.882 -5.761 1.00 93.00 92 SER A O 1
ATOM 724 N N . LYS A 1 93 ? -5.396 -4.023 -6.248 1.00 93.19 93 LYS A N 1
ATOM 725 C CA . LYS A 1 93 ? -6.534 -4.609 -5.535 1.00 93.19 93 LYS A CA 1
ATOM 726 C C . LYS A 1 93 ? -6.465 -4.311 -4.042 1.00 93.19 93 LYS A C 1
ATOM 728 O O . LYS A 1 93 ? -7.446 -3.833 -3.476 1.00 93.19 93 LYS A O 1
ATOM 733 N N . VAL A 1 94 ? -5.318 -4.573 -3.417 1.00 89.94 94 VAL A N 1
ATOM 734 C CA . VAL A 1 94 ? -5.118 -4.342 -1.983 1.00 89.94 94 VAL A CA 1
ATOM 735 C C . VAL A 1 94 ? -5.249 -2.860 -1.667 1.00 89.94 94 VAL A C 1
ATOM 737 O O . VAL A 1 94 ? -6.004 -2.517 -0.767 1.00 89.94 94 VAL A O 1
ATOM 740 N N . THR A 1 95 ? -4.616 -1.980 -2.445 1.00 90.88 95 THR A N 1
ATOM 741 C CA . THR A 1 95 ? -4.702 -0.527 -2.234 1.00 90.88 95 THR A CA 1
ATOM 742 C C . THR A 1 95 ? -6.141 -0.014 -2.325 1.00 90.88 95 THR A C 1
ATOM 744 O O . THR A 1 95 ? -6.596 0.708 -1.440 1.00 90.88 95 THR A O 1
ATOM 747 N N . LYS A 1 96 ? -6.909 -0.448 -3.333 1.00 90.06 96 LYS A N 1
ATOM 748 C CA . LYS A 1 96 ? -8.323 -0.062 -3.475 1.00 90.06 96 LYS A CA 1
ATOM 749 C C . LYS A 1 96 ? -9.198 -0.585 -2.340 1.00 90.06 96 LYS A C 1
ATOM 751 O O . LYS A 1 96 ? -10.125 0.107 -1.921 1.00 90.06 96 LYS A O 1
ATOM 756 N N . ALA A 1 97 ? -8.898 -1.776 -1.819 1.00 87.12 97 ALA A N 1
ATOM 757 C CA . ALA A 1 97 ? -9.628 -2.362 -0.698 1.00 87.12 97 ALA A CA 1
ATOM 758 C C . ALA A 1 97 ? -9.476 -1.554 0.602 1.00 87.12 97 ALA A C 1
ATOM 760 O O . ALA A 1 97 ? -10.377 -1.587 1.436 1.00 87.12 97 ALA A O 1
ATOM 761 N N . VAL A 1 98 ? -8.394 -0.777 0.746 1.00 85.56 98 VAL A N 1
ATOM 762 C CA . VAL A 1 98 ? -8.197 0.138 1.883 1.00 85.56 98 VAL A CA 1
ATOM 763 C C . VAL A 1 98 ? -9.236 1.270 1.898 1.00 85.56 98 VAL A C 1
ATOM 765 O O . VAL A 1 98 ? -9.530 1.815 2.963 1.00 85.56 98 VAL A O 1
ATOM 768 N N . LYS A 1 99 ? -9.824 1.609 0.737 1.00 87.38 99 LYS A N 1
ATOM 769 C CA . LYS A 1 99 ? -10.755 2.740 0.560 1.00 87.38 99 LYS A CA 1
ATOM 770 C C . LYS A 1 99 ? -10.163 4.074 1.048 1.00 87.38 99 LYS A C 1
ATOM 772 O O . LYS A 1 99 ? -10.858 4.891 1.643 1.00 87.38 99 LYS A O 1
ATOM 777 N N . ASP A 1 100 ? -8.865 4.272 0.819 1.00 89.00 100 ASP A N 1
ATOM 778 C CA . ASP A 1 100 ? -8.166 5.528 1.091 1.00 89.00 100 ASP A CA 1
ATOM 779 C C . ASP A 1 100 ? -7.945 6.278 -0.224 1.00 89.00 100 ASP A C 1
ATOM 781 O O . ASP A 1 100 ? -7.142 5.863 -1.063 1.00 89.00 100 ASP A O 1
ATOM 785 N N . ASP A 1 101 ? -8.673 7.377 -0.412 1.00 92.12 101 ASP A N 1
ATOM 786 C CA . ASP A 1 101 ? -8.643 8.152 -1.656 1.00 92.12 101 ASP A CA 1
ATOM 787 C C . ASP A 1 101 ? -7.251 8.707 -1.970 1.00 92.12 101 ASP A C 1
ATOM 789 O O . ASP A 1 101 ? -6.860 8.777 -3.135 1.00 92.12 101 ASP A O 1
ATOM 793 N N . THR A 1 102 ? -6.465 9.031 -0.938 1.00 93.12 102 THR A N 1
ATOM 794 C CA . THR A 1 102 ? -5.093 9.514 -1.124 1.00 93.12 102 THR A CA 1
ATOM 795 C C . THR A 1 102 ? -4.202 8.393 -1.645 1.00 93.12 102 THR A C 1
ATOM 797 O O . THR A 1 102 ? -3.455 8.604 -2.597 1.00 93.12 102 THR A O 1
ATOM 800 N N . LEU A 1 103 ? -4.300 7.184 -1.079 1.00 92.44 103 LEU A N 1
ATOM 801 C CA . LEU A 1 103 ? -3.534 6.041 -1.587 1.00 92.44 103 LEU A CA 1
ATOM 802 C C . LEU A 1 103 ? -3.970 5.630 -2.995 1.00 92.44 103 LEU A C 1
ATOM 804 O O . LEU A 1 103 ? -3.121 5.302 -3.817 1.00 92.44 103 LEU A O 1
ATOM 808 N N . ASN A 1 104 ? -5.266 5.695 -3.302 1.00 92.56 104 ASN A N 1
ATOM 809 C CA . ASN A 1 104 ? -5.780 5.402 -4.641 1.00 92.56 104 ASN A CA 1
ATOM 810 C C . ASN A 1 104 ? -5.295 6.412 -5.689 1.00 92.56 104 ASN A C 1
ATOM 812 O O . ASN A 1 104 ? -4.973 6.022 -6.811 1.00 92.56 104 ASN A O 1
ATOM 816 N N . TYR A 1 105 ? -5.218 7.693 -5.325 1.00 92.81 105 TYR A N 1
ATOM 817 C CA . TYR A 1 105 ? -4.628 8.722 -6.176 1.00 92.81 105 TYR A CA 1
ATOM 818 C C . TYR A 1 105 ? -3.132 8.454 -6.407 1.00 92.81 105 TYR A C 1
ATOM 820 O O . TYR A 1 105 ? -2.680 8.395 -7.547 1.00 92.81 105 TYR A O 1
ATOM 828 N N . LEU A 1 106 ? -2.376 8.205 -5.333 1.00 91.44 106 LEU A N 1
ATOM 829 C CA . LEU A 1 106 ? -0.934 7.955 -5.407 1.00 91.44 106 LEU A CA 1
ATOM 830 C C . LEU A 1 106 ? -0.596 6.664 -6.159 1.00 91.44 106 LEU A C 1
ATOM 832 O O . LEU A 1 106 ? 0.416 6.614 -6.849 1.00 91.44 106 LEU A O 1
ATOM 836 N N . LEU A 1 107 ? -1.444 5.637 -6.073 1.00 92.56 107 LEU A N 1
ATOM 837 C CA . LEU A 1 107 ? -1.310 4.406 -6.852 1.00 92.56 107 LEU A CA 1
ATOM 838 C C . LEU A 1 107 ? -1.243 4.702 -8.349 1.00 92.56 107 LEU A C 1
ATOM 840 O O . LEU A 1 107 ? -0.413 4.119 -9.038 1.00 92.56 107 LEU A O 1
ATOM 844 N N . LYS A 1 108 ? -2.095 5.601 -8.851 1.00 90.62 108 LYS A N 1
ATOM 845 C CA . LYS A 1 108 ? -2.094 5.973 -10.267 1.00 90.62 108 LYS A CA 1
ATOM 846 C C . LYS A 1 108 ? -0.751 6.584 -10.668 1.00 90.62 108 LYS A C 1
ATOM 848 O O . LYS A 1 108 ? -0.132 6.107 -11.610 1.00 90.62 108 LYS A O 1
ATOM 853 N N . ASP A 1 109 ? -0.271 7.552 -9.892 1.00 90.38 109 ASP A N 1
ATOM 854 C CA . ASP A 1 109 ? 1.017 8.206 -10.140 1.00 90.38 109 ASP A CA 1
ATOM 855 C C . ASP A 1 109 ? 2.194 7.208 -10.070 1.00 90.38 109 ASP A C 1
ATOM 857 O O . ASP A 1 109 ? 3.142 7.309 -10.846 1.00 90.38 109 ASP A O 1
ATOM 861 N N . ILE A 1 110 ? 2.132 6.215 -9.171 1.00 86.50 110 ILE A N 1
ATOM 862 C CA . ILE A 1 110 ? 3.121 5.124 -9.086 1.00 86.50 110 ILE A CA 1
ATOM 863 C C . ILE A 1 110 ? 3.099 4.261 -10.354 1.00 86.50 110 ILE A C 1
ATOM 865 O O . ILE A 1 110 ? 4.164 3.911 -10.859 1.00 86.50 110 ILE A O 1
ATOM 869 N N . MET A 1 111 ? 1.911 3.930 -10.873 1.00 86.88 111 MET A N 1
ATOM 870 C CA . MET A 1 111 ? 1.763 3.135 -12.101 1.00 86.88 111 MET A CA 1
ATOM 871 C C . MET A 1 111 ? 2.232 3.888 -13.350 1.00 86.88 111 MET A C 1
ATOM 873 O O . MET A 1 111 ? 2.783 3.267 -14.256 1.00 86.88 111 MET A O 1
ATOM 877 N N . ASP A 1 112 ? 2.050 5.209 -13.383 1.00 86.69 112 ASP A N 1
ATOM 878 C CA . ASP A 1 112 ? 2.500 6.065 -14.486 1.00 86.69 112 ASP A CA 1
ATOM 879 C C . ASP A 1 112 ? 4.039 6.242 -14.493 1.00 86.69 112 ASP A C 1
ATOM 881 O O . ASP A 1 112 ? 4.644 6.479 -15.541 1.00 86.69 112 ASP A O 1
ATOM 885 N N . GLY A 1 113 ? 4.695 6.067 -13.339 1.00 81.31 113 GLY A N 1
ATOM 886 C CA . GLY A 1 113 ? 6.152 6.007 -13.211 1.00 81.31 113 GLY A CA 1
ATOM 887 C C . GLY A 1 113 ? 6.879 7.358 -13.321 1.00 81.31 113 GLY A C 1
ATOM 888 O O . GLY A 1 113 ? 6.326 8.438 -13.100 1.00 81.31 113 GLY A O 1
ATOM 889 N N . GLY A 1 114 ? 8.186 7.299 -13.603 1.00 79.06 114 GLY A N 1
ATOM 890 C CA . GLY A 1 114 ? 9.060 8.475 -13.705 1.00 79.06 114 GLY A CA 1
ATOM 891 C C . GLY A 1 114 ? 9.228 9.253 -12.391 1.00 79.06 114 GLY A C 1
ATOM 892 O O . GLY A 1 114 ? 8.945 8.756 -11.302 1.00 79.06 114 GLY A O 1
ATOM 893 N N . ALA A 1 115 ? 9.668 10.512 -12.484 1.00 80.06 115 ALA A N 1
ATOM 894 C CA . ALA A 1 115 ? 9.918 11.359 -11.309 1.00 80.06 115 ALA A CA 1
ATOM 895 C C . ALA A 1 115 ? 8.653 11.634 -10.468 1.00 80.06 115 ALA A C 1
ATOM 897 O O . ALA A 1 115 ? 8.741 11.905 -9.267 1.00 80.06 115 ALA A O 1
ATOM 898 N N . THR A 1 116 ? 7.472 11.579 -11.090 1.00 81.88 116 THR A N 1
ATOM 899 C CA . THR A 1 116 ? 6.184 11.686 -10.395 1.00 81.88 116 THR A CA 1
ATOM 900 C C . THR A 1 116 ? 5.892 10.407 -9.613 1.00 81.88 116 THR A C 1
ATOM 902 O O . THR A 1 116 ? 5.585 10.497 -8.425 1.00 81.88 116 THR A O 1
ATOM 905 N N . GLY A 1 117 ? 6.091 9.233 -10.221 1.00 75.81 117 GLY A N 1
ATOM 906 C CA . GLY A 1 117 ? 5.931 7.937 -9.558 1.00 75.81 117 GLY A CA 1
ATOM 907 C C . GLY A 1 117 ? 6.891 7.719 -8.387 1.00 75.81 117 GLY A C 1
ATOM 908 O O . GLY A 1 117 ? 6.483 7.205 -7.346 1.00 75.81 117 GLY A O 1
ATOM 909 N N . GLU A 1 118 ? 8.136 8.194 -8.479 1.00 75.94 118 GLU A N 1
ATOM 910 C CA . GLU A 1 118 ? 9.092 8.157 -7.359 1.00 75.94 118 GLU A CA 1
ATOM 911 C C . GLU A 1 118 ? 8.596 8.967 -6.152 1.00 75.94 118 GLU A C 1
ATOM 913 O O . GLU A 1 118 ? 8.566 8.476 -5.020 1.00 75.94 118 GLU A O 1
ATOM 918 N N . LYS A 1 119 ? 8.141 10.205 -6.384 1.00 80.88 119 LYS A N 1
ATOM 919 C CA . LYS A 1 119 ? 7.570 11.049 -5.322 1.00 80.88 119 LYS A CA 1
ATOM 920 C C . LYS A 1 119 ? 6.283 10.454 -4.763 1.00 80.88 119 LYS A C 1
ATOM 922 O O . LYS A 1 119 ? 6.064 10.508 -3.552 1.00 80.88 119 LYS A O 1
ATOM 927 N N . ALA A 1 120 ? 5.442 9.892 -5.627 1.00 86.38 120 ALA A N 1
ATOM 928 C CA . ALA A 1 120 ? 4.205 9.246 -5.224 1.00 86.38 120 ALA A CA 1
ATOM 929 C C . ALA A 1 120 ? 4.469 8.007 -4.362 1.00 86.38 120 ALA A C 1
ATOM 931 O O . ALA A 1 120 ? 3.790 7.828 -3.360 1.00 86.38 120 ALA A O 1
ATOM 932 N N . THR A 1 121 ? 5.512 7.230 -4.667 1.00 81.81 121 THR A N 1
ATOM 933 C CA . THR A 1 121 ? 5.957 6.079 -3.863 1.00 81.81 121 THR A CA 1
ATOM 934 C C . THR A 1 121 ? 6.304 6.502 -2.435 1.00 81.81 121 THR A C 1
ATOM 936 O O . THR A 1 121 ? 5.831 5.896 -1.476 1.00 81.81 121 THR A O 1
ATOM 939 N N . ILE A 1 122 ? 7.075 7.583 -2.270 1.00 85.19 122 ILE A N 1
ATOM 940 C CA . ILE A 1 122 ? 7.435 8.109 -0.941 1.00 85.19 122 ILE A CA 1
ATOM 941 C C . ILE A 1 122 ? 6.191 8.568 -0.177 1.00 85.19 122 ILE A C 1
ATOM 943 O O . ILE A 1 122 ? 5.970 8.138 0.955 1.00 85.19 122 ILE A O 1
ATOM 947 N N . ARG A 1 123 ? 5.335 9.372 -0.815 1.00 85.00 123 ARG A N 1
ATOM 948 C CA . ARG A 1 123 ? 4.091 9.861 -0.200 1.00 85.00 123 ARG A CA 1
ATOM 949 C C . ARG A 1 123 ? 3.124 8.732 0.141 1.00 85.00 123 ARG A C 1
ATOM 951 O O . ARG A 1 123 ? 2.416 8.816 1.140 1.00 85.00 123 ARG A O 1
ATOM 958 N N . PHE A 1 124 ? 3.098 7.675 -0.668 1.00 90.12 124 PHE A N 1
ATOM 959 C CA . PHE A 1 124 ? 2.290 6.489 -0.412 1.00 90.12 124 PHE A CA 1
ATOM 960 C C . PHE A 1 124 ? 2.755 5.817 0.874 1.00 90.12 124 PHE A C 1
ATOM 962 O O . PHE A 1 124 ? 1.933 5.508 1.735 1.00 90.12 124 PHE A O 1
ATOM 969 N N . MET A 1 125 ? 4.073 5.656 1.038 1.00 84.56 125 MET A N 1
ATOM 970 C CA . MET A 1 125 ? 4.647 5.095 2.258 1.00 84.56 125 MET A CA 1
ATOM 971 C C . MET A 1 125 ? 4.309 5.937 3.490 1.00 84.56 125 MET A C 1
ATOM 973 O O . MET A 1 125 ? 3.811 5.404 4.479 1.00 84.56 125 MET A O 1
ATOM 977 N N . GLU A 1 126 ? 4.520 7.252 3.418 1.00 83.94 126 GLU A N 1
ATOM 978 C CA . GLU A 1 126 ? 4.209 8.185 4.507 1.00 83.94 126 GLU A CA 1
ATOM 979 C C . GLU A 1 126 ? 2.728 8.126 4.899 1.00 83.94 126 GLU A C 1
ATOM 981 O O . GLU A 1 126 ? 2.394 8.007 6.082 1.00 83.94 126 GLU A O 1
ATOM 986 N N . ARG A 1 127 ? 1.830 8.150 3.906 1.00 89.31 127 ARG A N 1
ATOM 987 C CA . ARG A 1 127 ? 0.385 8.094 4.134 1.00 89.31 127 ARG A CA 1
ATOM 988 C C . ARG A 1 127 ? -0.036 6.770 4.760 1.00 89.31 127 ARG A C 1
ATOM 990 O O . ARG A 1 127 ? -0.794 6.792 5.726 1.00 89.31 127 ARG A O 1
ATOM 997 N N . ALA A 1 128 ? 0.444 5.642 4.239 1.00 81.25 128 ALA A N 1
ATOM 998 C CA . ALA A 1 128 ? 0.091 4.326 4.757 1.00 81.25 128 ALA A CA 1
ATOM 999 C C . ALA A 1 128 ? 0.598 4.128 6.195 1.00 81.25 128 ALA A C 1
ATOM 1001 O O . ALA A 1 128 ? -0.156 3.655 7.040 1.00 81.25 128 ALA A O 1
ATOM 1002 N N . VAL A 1 129 ? 1.824 4.564 6.511 1.00 81.75 129 VAL A N 1
ATOM 1003 C CA . VAL A 1 129 ? 2.356 4.517 7.885 1.00 81.75 129 VAL A CA 1
ATOM 1004 C C . VAL A 1 129 ? 1.552 5.420 8.822 1.00 81.75 129 VAL A C 1
ATOM 1006 O O . VAL A 1 129 ? 1.164 4.975 9.901 1.00 81.75 129 VAL A O 1
ATOM 1009 N N . SER A 1 130 ? 1.245 6.657 8.416 1.00 81.62 130 SER A N 1
ATOM 1010 C CA . SER A 1 130 ? 0.400 7.558 9.214 1.00 81.62 130 SER A CA 1
ATOM 1011 C C . SER A 1 130 ? -0.975 6.949 9.470 1.00 81.62 130 SER A C 1
ATOM 1013 O O . SER A 1 130 ? -1.458 6.985 10.595 1.00 81.62 130 SER A O 1
ATOM 1015 N N . ALA A 1 131 ? -1.593 6.354 8.449 1.00 83.62 131 ALA A N 1
ATOM 1016 C CA . ALA A 1 131 ? -2.910 5.753 8.580 1.00 83.62 131 ALA A CA 1
ATOM 1017 C C . ALA A 1 131 ? -2.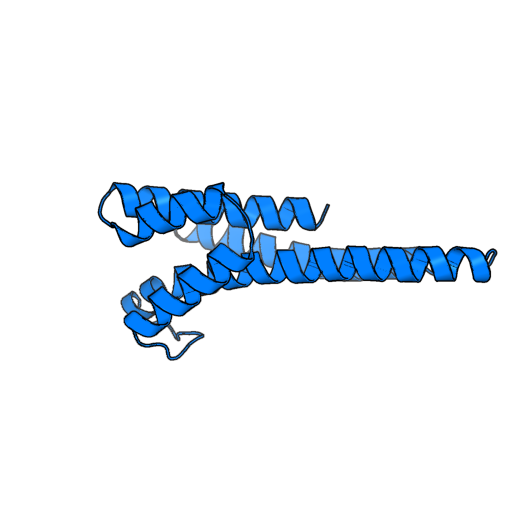900 4.522 9.497 1.00 83.62 131 ALA A C 1
ATOM 1019 O O . ALA A 1 131 ? -3.811 4.374 10.305 1.00 83.62 131 ALA A O 1
ATOM 1020 N N . ILE A 1 132 ? -1.858 3.682 9.445 1.00 78.62 132 ILE A N 1
ATOM 1021 C CA . ILE A 1 132 ? -1.667 2.591 10.415 1.00 78.62 132 ILE A CA 1
ATOM 1022 C C . ILE A 1 132 ? -1.573 3.162 11.832 1.00 78.62 132 ILE A C 1
ATOM 1024 O O . ILE A 1 132 ? -2.270 2.696 12.729 1.00 78.62 132 ILE A O 1
ATOM 1028 N N . MET A 1 133 ? -0.753 4.196 12.034 1.00 76.62 133 MET A N 1
ATOM 1029 C CA . MET A 1 133 ? -0.602 4.833 13.344 1.00 76.62 133 MET A CA 1
ATOM 1030 C C . MET A 1 133 ? -1.913 5.435 13.854 1.00 76.62 133 MET A C 1
ATOM 1032 O O . MET A 1 133 ? -2.182 5.356 15.046 1.00 76.62 133 MET A O 1
ATOM 1036 N N . ASP A 1 134 ? -2.730 6.021 12.981 1.00 75.25 134 ASP A N 1
ATOM 1037 C CA . ASP A 1 134 ? -4.020 6.603 13.360 1.00 75.25 134 ASP A CA 1
ATOM 1038 C C . ASP A 1 134 ? -5.082 5.541 13.655 1.00 75.25 134 ASP A C 1
ATOM 1040 O O . ASP A 1 134 ? -5.889 5.720 14.561 1.00 75.25 134 ASP A O 1
ATOM 1044 N N . VAL A 1 135 ? -5.060 4.413 12.943 1.00 70.81 135 VAL A N 1
ATOM 1045 C CA . VAL A 1 135 ? -5.938 3.265 13.217 1.00 70.81 135 VAL A CA 1
ATOM 1046 C C . VAL A 1 135 ? -5.621 2.621 14.572 1.00 70.81 135 VAL A C 1
ATOM 1048 O O . VAL A 1 135 ? -6.527 2.123 15.239 1.00 70.81 135 VAL A O 1
ATOM 1051 N N . LEU A 1 136 ? -4.351 2.649 14.987 1.00 62.66 136 LEU A N 1
ATOM 1052 C CA . LEU A 1 136 ? -3.879 2.085 16.256 1.00 62.66 136 LEU A CA 1
ATOM 1053 C C . LEU A 1 136 ? -4.032 3.025 17.466 1.00 62.66 136 LEU A C 1
ATOM 1055 O O . LEU A 1 136 ? -3.825 2.574 18.594 1.00 62.66 136 LEU A O 1
ATOM 1059 N N . LYS A 1 137 ? -4.372 4.301 17.251 1.00 64.81 137 LYS A N 1
ATOM 1060 C CA . LYS A 1 137 ? -4.764 5.235 18.320 1.00 64.81 137 LYS A CA 1
ATOM 1061 C C . LYS A 1 137 ? -6.200 4.966 18.786 1.00 64.81 137 LYS A C 1
ATOM 1063 O O . LYS A 1 137 ? -6.447 5.231 19.980 1.00 64.81 137 LYS A O 1
#

Organism: NCBI:txid1618778

Foldseek 3Di:
DDPVVVVVVVVVVVVVVVVVVVVVVVVPPPDPDDVPVCVVVVVVVVVLLVVLVVLLVLLVVLLLLLCQVVCVVVVHDRPDPDDPVRSLVVSQVSQVVSVDVLLNVLNVQLVVDDPSNVVSSVVSNVVSVVSSVVSVD

Sequence (137 aa):
MNKNVIIAVLVVLLVISVGFGVYSFQKSTKGTGSSQAQFATSEQEKEVLQEKIDKGLAYAKSLDLLYEPMRKQMNLTTKYSLTDVEWVSEFSKVTKAVKDDTLNYLLKDIMDGGATGEKATIRFMERAVSAIMDVLK

Radius of gyration: 18.71 Å; chains: 1; bounding box: 47×27×53 Å

Secondary structure (DSSP, 8-state):
--HHHHHHHHHHHHHHHHHHHHHHHHHTTS--S-HHHHHHHHHHHHHHHHHHHHHHHHHHHHHHHHHHHHHHHTTPPPSS---HHHHHHHHHHHHHHTT-HHHHHHHHHHHH-HHHHHHHHHHHHHHHHHHHHHHT-